Protein AF-A0A1Y1N6Q2-F1 (afdb_monomer_lite)

Secondary structure (DSSP, 8-state):
-----PPP-------------------------PPPPTT-PPP---TTT-TTGGGS-HHHHHHHHHHT--HHHHHHHHHHHHHHHHHTTT---HHHHHHHHHHHTT--

Sequence (108 aa):
VNGDSKPLVNGQANGVNGVNGVNGHASGRPKHTPQPISGVQPLQLNQDTAADLHLLTPDEAKLCEIIRLQPKPYLMIKEQILKEALKTNGTLKKKQAKEICRLDSQKG

InterPro domains:
  IPR007526 SWIRM domain [PF04433] (52-102)
  IPR009057 Homedomain-like superfamily [SSF46689] (28-107)
  IPR036388 Winged helix-like DNA-binding domain superfamily [G3DSA:1.10.10.10] (48-108)

Organism: Photinus pyralis (NCBI:txid7054)

pLDDT: mean 72.02, std 18.35, range [36.53, 95.06]

Foldseek 3Di:
DDDDDDDDDDDDDDDDDDDDDDDDDDPDDPPDQDDADPPDFFDDDDCVNADCPVVDDPSRNNVCRRVVHGNVLVVVLVVVQVVVCVVVVNDDDPVRSVVSSVVSVVPD

Structure (mmCIF, N/CA/C/O backbone):
data_AF-A0A1Y1N6Q2-F1
#
_entry.id   AF-A0A1Y1N6Q2-F1
#
loop_
_atom_site.group_PDB
_atom_site.id
_atom_site.type_symbol
_atom_site.label_atom_id
_atom_site.label_alt_id
_atom_site.label_comp_id
_atom_site.label_asym_id
_atom_site.label_entity_id
_atom_site.label_seq_id
_atom_site.pdbx_PDB_ins_code
_atom_site.Cartn_x
_atom_site.Cartn_y
_atom_site.Cartn_z
_atom_site.occupancy
_atom_site.B_iso_or_equiv
_atom_site.auth_seq_id
_atom_site.auth_comp_id
_atom_site.auth_asym_id
_atom_site.auth_atom_id
_atom_site.pdbx_PDB_model_num
ATOM 1 N N . VAL A 1 1 ? 27.129 -59.986 -0.956 1.00 37.53 1 VAL A N 1
ATOM 2 C CA . VAL A 1 1 ? 26.029 -59.875 -1.938 1.00 37.53 1 VAL A CA 1
ATOM 3 C C . VAL A 1 1 ? 25.074 -58.786 -1.459 1.00 37.53 1 VAL A C 1
ATOM 5 O O . VAL A 1 1 ? 24.569 -58.909 -0.358 1.00 37.53 1 VAL A O 1
ATOM 8 N N . ASN A 1 2 ? 25.026 -57.687 -2.225 1.00 38.78 2 ASN A N 1
ATOM 9 C CA . ASN A 1 2 ? 24.110 -56.525 -2.300 1.00 38.78 2 ASN A CA 1
ATOM 10 C C . ASN A 1 2 ? 23.130 -56.265 -1.129 1.00 38.78 2 ASN A C 1
ATOM 12 O O . ASN A 1 2 ? 22.353 -57.143 -0.788 1.00 38.78 2 ASN A O 1
ATOM 16 N N . GLY A 1 3 ? 23.034 -55.080 -0.516 1.00 42.50 3 GLY A N 1
ATOM 17 C CA . GLY A 1 3 ? 23.396 -53.732 -0.976 1.00 42.50 3 GLY A CA 1
ATOM 18 C C . GLY A 1 3 ? 22.127 -52.879 -1.105 1.00 42.50 3 GLY A C 1
ATOM 19 O O . GLY A 1 3 ? 21.576 -52.775 -2.195 1.00 42.50 3 GLY A O 1
ATOM 20 N N . ASP A 1 4 ? 21.654 -52.324 0.014 1.00 50.91 4 ASP A N 1
ATOM 21 C CA . ASP A 1 4 ? 20.484 -51.441 0.110 1.00 50.91 4 ASP A CA 1
ATOM 22 C C . ASP A 1 4 ? 20.937 -49.982 -0.040 1.00 50.91 4 ASP A C 1
ATOM 24 O O . ASP A 1 4 ? 21.803 -49.539 0.715 1.00 50.91 4 ASP A O 1
ATOM 28 N N . SER A 1 5 ? 20.416 -49.256 -1.034 1.00 54.34 5 SER A N 1
ATOM 29 C CA . SER A 1 5 ? 20.479 -47.787 -1.148 1.00 54.34 5 SER A CA 1
ATOM 30 C C . SER A 1 5 ? 19.604 -47.330 -2.316 1.00 54.34 5 SER A C 1
ATOM 32 O O . SER A 1 5 ? 20.017 -47.366 -3.475 1.00 54.34 5 SER A O 1
ATOM 34 N N . LYS A 1 6 ? 18.375 -46.894 -2.023 1.00 56.62 6 LYS A N 1
ATOM 35 C CA . LYS A 1 6 ? 17.519 -46.199 -2.994 1.00 56.62 6 LYS A CA 1
ATOM 36 C C . LYS A 1 6 ? 17.851 -44.695 -2.958 1.00 56.62 6 LYS A C 1
ATOM 38 O O . LYS A 1 6 ? 17.862 -44.119 -1.871 1.00 56.62 6 LYS A O 1
ATOM 43 N N . PRO A 1 7 ? 18.160 -44.062 -4.102 1.00 49.12 7 PRO A N 1
ATOM 44 C CA . PRO A 1 7 ? 18.789 -42.746 -4.138 1.00 49.12 7 PRO A CA 1
ATOM 45 C C . PRO A 1 7 ? 17.837 -41.592 -3.800 1.00 49.12 7 PRO A C 1
ATOM 47 O O . PRO A 1 7 ? 16.695 -41.530 -4.255 1.00 49.12 7 PRO A O 1
ATOM 50 N N . LEU A 1 8 ? 18.384 -40.649 -3.033 1.00 44.84 8 LEU A N 1
ATOM 51 C CA . LEU A 1 8 ? 17.897 -39.292 -2.807 1.00 44.84 8 LEU A CA 1
ATOM 52 C C . LEU A 1 8 ? 17.843 -38.548 -4.155 1.00 44.84 8 LEU A C 1
ATOM 54 O O . LEU A 1 8 ? 18.883 -38.351 -4.784 1.00 44.84 8 LEU A O 1
ATOM 58 N N . VAL A 1 9 ? 16.663 -38.115 -4.605 1.00 50.69 9 VAL A N 1
ATOM 59 C CA . VAL A 1 9 ? 16.558 -37.186 -5.740 1.00 50.69 9 VAL A CA 1
ATOM 60 C C . VAL A 1 9 ? 16.584 -35.755 -5.206 1.00 50.69 9 VAL A C 1
ATOM 62 O O . VAL A 1 9 ? 15.618 -35.253 -4.639 1.00 50.69 9 VAL A O 1
ATOM 65 N N . ASN A 1 10 ? 17.741 -35.116 -5.353 1.00 44.97 10 ASN A N 1
ATOM 66 C CA . ASN A 1 10 ? 17.933 -33.686 -5.177 1.00 44.97 10 ASN A CA 1
ATOM 67 C C . ASN A 1 10 ? 18.365 -33.103 -6.523 1.00 44.97 10 ASN A C 1
ATOM 69 O O . ASN A 1 10 ? 19.381 -33.526 -7.071 1.00 44.97 10 ASN A O 1
ATOM 73 N N . GLY A 1 11 ? 17.628 -32.104 -7.008 1.00 40.72 11 GLY A N 1
ATOM 74 C CA . GLY A 1 11 ? 18.115 -31.177 -8.025 1.00 40.72 11 GLY A CA 1
ATOM 75 C C . GLY A 1 11 ? 17.241 -31.064 -9.267 1.00 40.72 11 GLY A C 1
ATOM 76 O O . GLY A 1 11 ? 17.287 -31.915 -10.144 1.00 40.72 11 GLY A O 1
ATOM 77 N N . GLN A 1 12 ? 16.589 -29.911 -9.419 1.00 39.84 12 GLN A N 1
ATOM 78 C CA . GLN A 1 12 ? 16.755 -29.190 -10.675 1.00 39.84 12 GLN A CA 1
ATOM 79 C C . GLN A 1 12 ? 16.777 -27.685 -10.416 1.00 39.84 12 GLN A C 1
ATOM 81 O O . GLN A 1 12 ? 15.824 -27.084 -9.923 1.00 39.84 12 GLN A O 1
ATOM 86 N N . ALA A 1 13 ? 17.948 -27.118 -10.684 1.00 50.25 13 ALA A N 1
ATOM 87 C CA . ALA A 1 13 ? 18.246 -25.706 -10.630 1.00 50.25 13 ALA A CA 1
ATOM 88 C C . ALA A 1 13 ? 17.495 -24.952 -11.734 1.00 50.25 13 ALA A C 1
ATOM 90 O O . ALA A 1 13 ? 17.370 -25.444 -12.851 1.00 50.25 13 ALA A O 1
ATOM 91 N N . ASN A 1 14 ? 17.089 -23.720 -11.440 1.00 47.25 14 ASN A N 1
ATOM 92 C CA . ASN A 1 14 ? 17.075 -22.663 -12.443 1.00 47.25 14 ASN A CA 1
ATOM 93 C C . ASN A 1 14 ? 17.401 -21.339 -11.750 1.00 47.25 14 ASN A C 1
ATOM 95 O O . ASN A 1 14 ? 16.533 -20.564 -11.357 1.00 47.25 14 ASN A O 1
ATOM 99 N N . GLY A 1 15 ? 18.697 -21.135 -11.528 1.00 50.19 15 GLY A N 1
ATOM 100 C CA . GLY A 1 15 ? 19.263 -19.840 -11.197 1.00 50.19 15 GLY A CA 1
ATOM 101 C C . GLY A 1 15 ? 19.953 -19.290 -12.431 1.00 50.19 15 GLY A C 1
ATOM 102 O O . GLY A 1 15 ? 21.073 -19.693 -12.700 1.00 50.19 15 GLY A O 1
ATOM 103 N N . VAL A 1 16 ? 19.302 -18.373 -13.144 1.00 50.28 16 VAL A N 1
ATOM 104 C CA . VAL A 1 16 ? 19.969 -17.358 -13.970 1.00 50.28 16 VAL A CA 1
ATOM 105 C C . VAL A 1 16 ? 19.051 -16.143 -14.123 1.00 50.28 16 VAL A C 1
ATOM 107 O O . VAL A 1 16 ? 18.058 -16.177 -14.835 1.00 50.28 16 VAL A O 1
ATOM 110 N N . ASN A 1 17 ? 19.390 -15.062 -13.425 1.00 54.25 17 ASN A N 1
ATOM 111 C CA . ASN A 1 17 ? 19.203 -13.695 -13.908 1.00 54.25 17 ASN A CA 1
ATOM 112 C C . ASN A 1 17 ? 20.234 -12.817 -13.185 1.00 54.25 17 ASN A C 1
ATOM 114 O O . ASN A 1 17 ? 19.995 -12.314 -12.086 1.00 54.25 17 ASN A O 1
ATOM 118 N N . GLY A 1 18 ? 21.428 -12.717 -13.783 1.00 46.41 18 GLY A N 1
ATOM 119 C CA . GLY A 1 18 ? 22.322 -11.574 -13.567 1.00 46.41 18 GLY A CA 1
ATOM 120 C C . GLY A 1 18 ? 21.703 -10.326 -14.209 1.00 46.41 18 GLY A C 1
ATOM 121 O O . GLY A 1 18 ? 20.741 -10.430 -14.956 1.00 46.41 18 GLY A O 1
ATOM 122 N N . VAL A 1 19 ? 22.167 -9.103 -14.008 1.00 48.75 19 VAL A N 1
ATOM 123 C CA . VAL A 1 19 ? 23.300 -8.535 -13.282 1.00 48.75 19 VAL A CA 1
ATOM 124 C C . VAL A 1 19 ? 22.994 -7.032 -13.219 1.00 48.75 19 VAL A C 1
ATOM 126 O O . VAL A 1 19 ? 22.606 -6.456 -14.228 1.00 48.75 19 VAL A O 1
ATOM 129 N N . ASN A 1 20 ? 23.138 -6.400 -12.055 1.00 48.81 20 ASN A N 1
ATOM 130 C CA . ASN A 1 20 ? 23.820 -5.107 -11.934 1.00 48.81 20 ASN A CA 1
ATOM 131 C C . ASN A 1 20 ? 24.012 -4.778 -10.454 1.00 48.81 20 ASN A C 1
ATOM 133 O O . ASN A 1 20 ? 23.069 -4.449 -9.736 1.00 48.81 20 ASN A O 1
ATOM 137 N N . GLY A 1 21 ? 25.256 -4.909 -9.998 1.00 51.25 21 GLY A N 1
ATOM 138 C CA . GLY A 1 21 ? 25.688 -4.355 -8.725 1.00 51.25 21 GLY A CA 1
ATOM 139 C C . GLY A 1 21 ? 26.030 -2.878 -8.880 1.00 51.25 21 GLY A C 1
ATOM 140 O O . GLY A 1 21 ? 26.553 -2.486 -9.915 1.00 51.25 21 GLY A O 1
ATOM 141 N N . VAL A 1 22 ? 25.768 -2.093 -7.835 1.00 49.00 22 VAL A N 1
ATOM 142 C CA . VAL A 1 22 ? 26.809 -1.371 -7.087 1.00 49.00 22 VAL A CA 1
ATOM 143 C C . VAL A 1 22 ? 26.282 -0.982 -5.692 1.00 49.00 22 VAL A C 1
ATOM 145 O O . VAL A 1 22 ? 25.247 -0.347 -5.551 1.00 49.00 22 VAL A O 1
ATOM 148 N N . ASN A 1 23 ? 27.053 -1.395 -4.684 1.00 52.91 23 ASN A N 1
ATOM 149 C CA . ASN A 1 23 ? 27.305 -0.786 -3.371 1.00 52.91 23 ASN A CA 1
ATOM 150 C C . ASN A 1 23 ? 26.177 -0.581 -2.337 1.00 52.91 23 ASN A C 1
ATOM 152 O O . ASN A 1 23 ? 25.486 0.429 -2.318 1.00 52.91 23 ASN A O 1
ATOM 156 N N . GLY A 1 24 ? 26.225 -1.443 -1.310 1.00 50.28 24 GLY A N 1
ATOM 157 C CA . GLY A 1 24 ? 26.341 -0.970 0.076 1.00 50.28 24 GLY A CA 1
ATOM 158 C C . GLY A 1 24 ? 25.144 -1.225 0.997 1.00 50.28 24 GLY A C 1
ATOM 159 O O . GLY A 1 24 ? 24.137 -0.540 0.920 1.00 50.28 24 GLY A O 1
ATOM 160 N N . HIS A 1 25 ? 25.328 -2.130 1.966 1.00 48.09 25 HIS A N 1
ATOM 161 C CA . HIS A 1 25 ? 24.556 -2.224 3.218 1.00 48.09 25 HIS A CA 1
ATOM 162 C C . HIS A 1 25 ? 23.044 -2.500 3.077 1.00 48.09 25 HIS A C 1
ATOM 164 O O . HIS A 1 25 ? 22.211 -1.660 3.40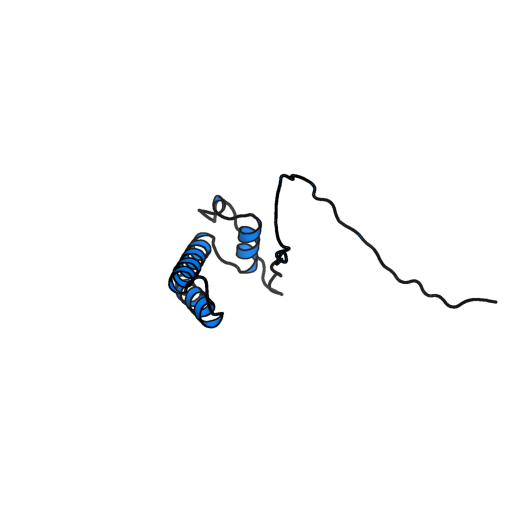4 1.00 48.09 25 HIS A O 1
ATOM 170 N N . ALA A 1 26 ? 22.659 -3.720 2.697 1.00 52.28 26 ALA A N 1
ATOM 171 C CA . ALA A 1 26 ? 21.286 -4.182 2.905 1.00 52.28 26 ALA A CA 1
ATOM 172 C C . ALA A 1 26 ? 21.283 -5.377 3.860 1.00 52.28 26 ALA A C 1
ATOM 174 O O . ALA A 1 26 ? 21.445 -6.525 3.450 1.00 52.28 26 ALA A O 1
ATOM 175 N N . SER A 1 27 ? 21.090 -5.091 5.150 1.00 54.72 27 SER A N 1
ATOM 176 C CA . SER A 1 27 ? 20.587 -6.046 6.139 1.00 54.72 27 SER A CA 1
ATOM 177 C C . SER A 1 27 ? 19.472 -6.852 5.479 1.00 54.72 27 SER A C 1
ATOM 179 O O . SER A 1 27 ? 18.529 -6.251 4.961 1.00 54.72 27 SER A O 1
ATOM 181 N N . GLY A 1 28 ? 19.621 -8.178 5.421 1.00 50.84 28 GLY A N 1
ATOM 182 C CA . GLY A 1 28 ? 18.775 -9.067 4.629 1.00 50.84 28 GLY A CA 1
ATOM 183 C C . GLY A 1 28 ? 17.291 -8.869 4.919 1.00 50.84 28 GLY A C 1
ATOM 184 O O . GLY A 1 28 ? 16.739 -9.490 5.823 1.00 50.84 28 GLY A O 1
ATOM 185 N N . ARG A 1 29 ? 16.627 -8.007 4.141 1.00 58.97 29 ARG A N 1
ATOM 186 C CA . ARG A 1 29 ? 15.172 -7.968 4.108 1.00 58.97 29 ARG A CA 1
ATOM 187 C C . ARG A 1 29 ? 14.736 -9.243 3.397 1.00 58.97 29 ARG A C 1
ATOM 189 O O . ARG A 1 29 ? 15.155 -9.449 2.254 1.00 58.97 29 ARG A O 1
ATOM 196 N N . PRO A 1 30 ? 13.938 -10.110 4.041 1.00 60.56 30 PRO A N 1
ATOM 197 C CA . PRO A 1 30 ? 13.392 -11.267 3.360 1.00 60.56 30 PRO A CA 1
ATOM 198 C C . PRO A 1 30 ? 12.610 -10.760 2.148 1.00 60.56 30 PRO A C 1
ATOM 200 O O . PRO A 1 30 ? 11.690 -9.952 2.287 1.00 60.56 30 PRO A O 1
ATOM 203 N N . LYS A 1 31 ? 13.024 -11.190 0.953 1.00 62.59 31 LYS A N 1
ATOM 204 C CA . LYS A 1 31 ? 12.318 -10.899 -0.294 1.00 62.59 31 LYS A CA 1
ATOM 205 C C . LYS A 1 31 ? 10.968 -11.606 -0.212 1.00 62.59 31 LYS A C 1
ATOM 207 O O . LYS A 1 31 ? 10.886 -12.816 -0.406 1.00 62.59 31 LYS A O 1
ATOM 212 N N . HIS A 1 32 ? 9.929 -10.874 0.175 1.00 68.25 32 HIS A N 1
ATOM 213 C CA . HIS A 1 32 ? 8.577 -11.405 0.230 1.00 68.25 32 HIS A CA 1
ATOM 214 C C . HIS A 1 32 ? 8.068 -11.544 -1.201 1.00 68.25 32 HIS A C 1
ATOM 216 O O . HIS A 1 32 ? 7.696 -10.556 -1.824 1.00 68.25 32 HIS A O 1
ATOM 222 N N . THR A 1 33 ? 8.085 -12.762 -1.738 1.00 70.94 33 THR A N 1
ATOM 223 C CA . THR A 1 33 ? 7.437 -13.050 -3.016 1.00 70.94 33 THR A CA 1
ATOM 224 C C . THR A 1 33 ? 5.946 -13.259 -2.755 1.00 70.94 33 THR A C 1
ATOM 226 O O . THR A 1 33 ? 5.598 -14.243 -2.090 1.00 70.94 33 THR A O 1
ATOM 229 N N . PRO A 1 34 ? 5.061 -12.363 -3.224 1.00 66.62 34 PRO A N 1
ATOM 230 C CA . PRO A 1 34 ? 3.626 -12.552 -3.070 1.00 66.62 34 PRO A CA 1
ATOM 231 C C . PRO A 1 34 ? 3.205 -13.866 -3.741 1.00 66.62 34 PRO A C 1
ATOM 233 O O . PRO A 1 34 ? 3.601 -14.148 -4.873 1.00 66.62 34 PRO A O 1
ATOM 236 N N . GLN A 1 35 ? 2.448 -14.688 -3.012 1.00 71.12 35 GLN A N 1
ATOM 237 C CA . GLN A 1 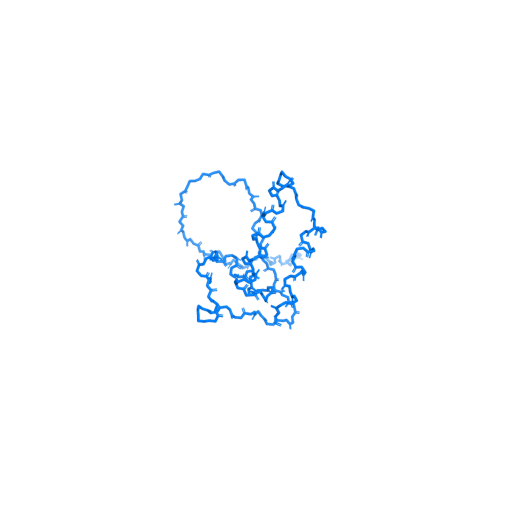35 ? 1.918 -15.950 -3.524 1.00 71.12 35 GLN A CA 1
ATOM 238 C C . GLN A 1 35 ? 0.573 -15.693 -4.215 1.00 71.12 35 GLN A C 1
ATOM 240 O O . GLN A 1 35 ? -0.250 -14.964 -3.653 1.00 71.12 35 GLN A O 1
ATOM 245 N N . PRO A 1 36 ? 0.327 -16.276 -5.401 1.00 64.88 36 PRO A N 1
ATOM 246 C CA . PRO A 1 36 ? -0.941 -16.121 -6.100 1.00 64.88 36 PRO A CA 1
ATOM 247 C C . PRO A 1 36 ? -2.097 -16.705 -5.280 1.00 64.88 36 PRO A C 1
ATOM 249 O O . PRO A 1 36 ? -1.947 -17.710 -4.583 1.00 64.88 36 PRO A O 1
ATOM 252 N N . ILE A 1 37 ? -3.267 -16.075 -5.374 1.00 71.81 37 ILE A N 1
ATOM 253 C CA . ILE A 1 37 ? -4.488 -16.558 -4.727 1.00 71.81 37 ILE A CA 1
ATOM 254 C C . ILE A 1 37 ? -4.982 -17.790 -5.498 1.00 71.81 37 ILE A C 1
ATOM 256 O O . ILE A 1 37 ? -5.302 -17.699 -6.684 1.00 71.81 37 ILE A O 1
ATOM 260 N N . SER A 1 38 ? -5.048 -18.947 -4.835 1.00 71.19 38 SER A N 1
ATOM 261 C CA . SER A 1 38 ? -5.513 -20.198 -5.447 1.00 71.19 38 SER A CA 1
ATOM 262 C C . SER A 1 38 ? -6.905 -20.039 -6.068 1.00 71.19 38 SER A C 1
ATOM 264 O O . SER A 1 38 ? -7.849 -19.643 -5.387 1.00 71.19 38 SER A O 1
ATOM 266 N N . GLY A 1 39 ? -7.035 -20.378 -7.354 1.00 72.88 39 GLY A N 1
ATOM 267 C CA . GLY A 1 39 ? -8.309 -20.354 -8.084 1.00 72.88 39 GLY A CA 1
ATOM 268 C C . GLY A 1 39 ? -8.719 -18.992 -8.655 1.00 72.88 39 GLY A C 1
ATOM 269 O O . GLY A 1 39 ? -9.796 -18.890 -9.235 1.00 72.88 39 GLY A O 1
ATOM 270 N N . VAL A 1 40 ? -7.882 -17.958 -8.532 1.00 72.88 40 VAL A N 1
ATOM 271 C CA . VAL A 1 40 ? -8.169 -16.615 -9.054 1.00 72.88 40 VAL A CA 1
ATOM 272 C C . VAL A 1 40 ? -7.115 -16.233 -10.090 1.00 72.88 40 VAL A C 1
ATOM 274 O O . VAL A 1 40 ? -5.919 -16.298 -9.810 1.00 72.88 40 VAL A O 1
ATOM 277 N N . GLN A 1 41 ? -7.544 -15.824 -11.289 1.00 72.62 41 GLN A N 1
ATOM 278 C CA . GLN A 1 41 ? -6.604 -15.295 -12.278 1.00 72.62 41 GLN A CA 1
ATOM 279 C C . GLN A 1 41 ? -6.068 -13.924 -11.829 1.00 72.62 41 GLN A C 1
ATOM 281 O O . GLN A 1 41 ? -6.868 -13.071 -11.423 1.00 72.62 41 GLN A O 1
ATOM 286 N N . PRO A 1 42 ? -4.739 -13.702 -11.896 1.00 74.19 42 PRO A N 1
ATOM 287 C CA . PRO A 1 42 ? -4.142 -12.399 -11.632 1.00 74.19 42 PRO A CA 1
ATOM 288 C C . PRO A 1 42 ? -4.750 -11.317 -12.524 1.00 74.19 42 PRO A C 1
ATOM 290 O O . PRO A 1 42 ? -5.101 -11.564 -13.680 1.00 74.19 42 PRO A O 1
ATOM 293 N N . LEU A 1 43 ? -4.871 -10.108 -11.983 1.00 78.12 43 LEU A N 1
ATOM 294 C CA . LEU A 1 43 ? -5.284 -8.952 -12.768 1.00 78.12 43 LEU A CA 1
ATOM 295 C C . LEU A 1 43 ? -4.161 -8.601 -13.748 1.00 78.12 43 LEU A C 1
ATOM 297 O O . LEU A 1 43 ? -3.041 -8.368 -13.311 1.00 78.12 43 LEU A O 1
ATOM 301 N N . GLN A 1 44 ? -4.452 -8.543 -15.048 1.00 75.12 44 GLN A N 1
ATOM 302 C CA . GLN A 1 44 ? -3.480 -8.061 -16.030 1.00 75.12 44 GLN A CA 1
ATOM 303 C C . GLN A 1 44 ? -3.386 -6.536 -15.940 1.00 75.12 44 GLN A C 1
ATOM 305 O O . GLN A 1 44 ? -4.333 -5.833 -16.292 1.00 75.12 44 GLN A O 1
ATOM 310 N N . LEU A 1 45 ? -2.253 -6.034 -15.451 1.00 75.75 45 LEU A N 1
ATOM 311 C CA . LEU A 1 45 ? -1.945 -4.611 -15.427 1.00 75.7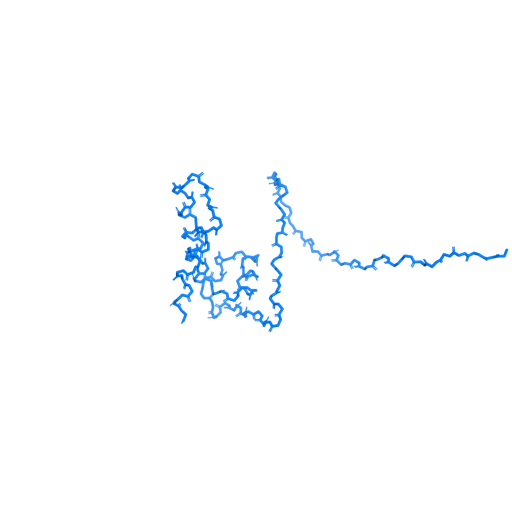5 45 LEU A CA 1
ATOM 312 C C . LEU A 1 45 ? -1.158 -4.236 -16.688 1.00 75.75 45 LEU A C 1
ATOM 314 O O . LEU A 1 45 ? 0.045 -4.458 -16.771 1.00 75.75 45 LEU A O 1
ATOM 318 N N . ASN A 1 46 ? -1.836 -3.640 -17.667 1.00 72.19 46 ASN A N 1
ATOM 319 C CA . ASN A 1 46 ? -1.196 -3.103 -18.868 1.00 72.19 46 ASN A CA 1
ATOM 320 C C . ASN A 1 46 ? -1.070 -1.580 -18.783 1.00 72.19 46 ASN A C 1
ATOM 322 O O . ASN A 1 46 ? -1.918 -0.916 -18.187 1.00 72.19 46 ASN A O 1
ATOM 326 N N . GLN A 1 47 ? -0.052 -1.023 -19.440 1.00 64.75 47 GLN A N 1
ATOM 327 C CA . GLN A 1 47 ? 0.232 0.419 -19.445 1.00 64.75 47 GLN A CA 1
ATOM 328 C C . GLN A 1 47 ? -0.930 1.270 -20.001 1.00 64.75 47 GLN A C 1
ATOM 330 O O . GLN A 1 47 ? -1.080 2.423 -19.615 1.00 64.75 47 GLN A O 1
ATOM 335 N N . ASP A 1 48 ? -1.774 0.680 -20.851 1.00 63.19 48 ASP A N 1
ATOM 336 C CA . ASP A 1 48 ? -3.002 1.284 -21.386 1.00 63.19 48 ASP A CA 1
ATOM 337 C C . ASP A 1 48 ? -4.160 1.278 -20.367 1.00 63.19 48 ASP A C 1
ATOM 339 O O . ASP A 1 48 ? -4.910 2.239 -20.228 1.00 63.19 48 ASP A O 1
ATOM 343 N N . THR A 1 49 ? -4.260 0.206 -19.577 1.00 63.19 49 THR A N 1
ATOM 344 C CA . THR A 1 49 ? -5.343 -0.009 -18.601 1.00 63.19 49 THR A CA 1
ATOM 345 C C . THR A 1 49 ? -5.069 0.603 -17.228 1.00 63.19 49 THR A C 1
ATOM 347 O O . THR A 1 49 ? -5.978 0.732 -16.410 1.00 63.19 49 THR A O 1
ATOM 350 N N . ALA A 1 50 ? -3.810 0.945 -16.958 1.00 68.38 50 ALA A N 1
ATOM 351 C CA . ALA A 1 50 ? -3.320 1.333 -15.648 1.00 68.38 50 ALA A CA 1
ATOM 352 C C . ALA A 1 50 ? -2.416 2.567 -15.783 1.00 68.38 50 ALA A C 1
ATOM 354 O O . ALA A 1 50 ? -1.187 2.473 -15.868 1.00 68.38 50 ALA A O 1
ATOM 355 N N . ALA A 1 51 ? -3.045 3.747 -15.777 1.00 68.25 51 ALA A N 1
ATOM 356 C CA . ALA A 1 51 ? -2.331 4.992 -15.526 1.00 68.25 51 ALA A CA 1
ATOM 357 C C . ALA A 1 51 ? -1.536 4.837 -14.216 1.00 68.25 51 ALA A C 1
ATOM 359 O O . ALA A 1 51 ? -2.011 4.202 -13.274 1.00 68.25 51 ALA A O 1
ATOM 360 N N . ASP A 1 52 ? -0.316 5.366 -14.176 1.00 80.38 52 ASP A N 1
ATOM 361 C CA . ASP A 1 52 ? 0.598 5.298 -13.026 1.00 80.38 52 ASP A CA 1
ATOM 362 C C . ASP A 1 52 ? 1.356 3.970 -12.827 1.00 80.38 52 ASP A C 1
ATOM 364 O O . ASP A 1 52 ? 2.137 3.863 -11.881 1.00 80.38 52 ASP A O 1
ATOM 368 N N . LEU A 1 53 ? 1.243 2.988 -13.738 1.00 82.38 53 LEU A N 1
ATOM 369 C CA . LEU A 1 53 ? 2.052 1.754 -13.677 1.00 82.38 53 LEU A CA 1
ATOM 370 C C . LEU A 1 53 ? 3.563 2.046 -13.590 1.00 82.38 53 LEU A C 1
ATOM 372 O O . LEU A 1 53 ? 4.288 1.376 -12.864 1.00 82.38 53 LEU A O 1
ATOM 376 N N . HIS A 1 54 ? 4.033 3.078 -14.296 1.00 85.75 54 HIS A N 1
ATOM 377 C CA . HIS A 1 54 ? 5.440 3.491 -14.294 1.00 85.75 54 HIS A CA 1
ATOM 378 C C . HIS A 1 54 ? 5.931 4.014 -12.929 1.00 85.75 54 HIS A C 1
ATOM 380 O O . HIS A 1 54 ? 7.134 4.057 -12.688 1.00 85.75 54 HIS A O 1
ATOM 386 N N . LEU A 1 55 ? 5.021 4.398 -12.026 1.00 87.12 55 LEU A N 1
ATOM 387 C CA . LEU A 1 55 ? 5.360 4.829 -10.666 1.00 87.12 55 LEU A CA 1
ATOM 388 C C . LEU A 1 55 ? 5.561 3.645 -9.708 1.00 87.12 55 LEU A C 1
ATOM 390 O O . LEU A 1 55 ? 6.033 3.839 -8.587 1.00 87.12 55 LEU A O 1
ATOM 394 N N . LEU A 1 56 ? 5.187 2.434 -10.131 1.00 86.62 56 LEU A N 1
ATOM 395 C CA . LEU A 1 56 ? 5.372 1.211 -9.365 1.00 86.62 56 LEU A CA 1
ATOM 396 C C . LEU A 1 56 ? 6.700 0.555 -9.723 1.00 86.62 56 LEU A C 1
ATOM 398 O O . LEU A 1 56 ? 7.095 0.464 -10.885 1.00 86.62 56 LEU A O 1
ATOM 402 N N . THR A 1 57 ? 7.376 0.025 -8.710 1.00 87.31 57 THR A N 1
ATOM 403 C CA . THR A 1 57 ? 8.484 -0.902 -8.942 1.00 87.31 57 THR A CA 1
ATOM 404 C C . THR A 1 57 ? 7.959 -2.240 -9.487 1.00 87.31 57 THR A C 1
ATOM 406 O O . THR A 1 57 ? 6.800 -2.588 -9.247 1.00 87.31 57 THR A O 1
ATOM 409 N N . PRO A 1 58 ? 8.789 -3.045 -10.179 1.00 84.75 58 PRO A N 1
ATOM 410 C CA . PRO A 1 58 ? 8.358 -4.344 -10.710 1.00 84.75 58 PRO A CA 1
ATOM 411 C C . PRO A 1 58 ? 7.780 -5.287 -9.642 1.00 84.75 58 PRO A C 1
ATOM 413 O O . PRO A 1 58 ? 6.818 -6.011 -9.900 1.00 84.75 58 PRO A O 1
ATOM 416 N N . ASP A 1 59 ? 8.326 -5.241 -8.423 1.00 85.19 59 ASP A N 1
ATOM 417 C CA . ASP A 1 59 ? 7.832 -6.027 -7.288 1.00 85.19 59 ASP A CA 1
ATOM 418 C C . ASP A 1 59 ? 6.433 -5.566 -6.834 1.00 85.19 59 ASP A C 1
ATOM 420 O O . ASP A 1 59 ? 5.577 -6.391 -6.506 1.00 85.19 59 ASP A O 1
ATOM 424 N N . GLU A 1 60 ? 6.172 -4.255 -6.847 1.00 86.75 60 GLU A N 1
ATOM 425 C CA . GLU A 1 60 ? 4.865 -3.678 -6.506 1.00 86.75 60 GLU A CA 1
ATOM 426 C C . GLU A 1 60 ? 3.822 -3.933 -7.596 1.00 86.75 60 GLU A C 1
ATOM 428 O O . GLU A 1 60 ? 2.675 -4.239 -7.272 1.00 86.75 60 GLU A O 1
ATOM 433 N N . ALA A 1 61 ? 4.212 -3.864 -8.872 1.00 86.94 61 ALA A N 1
ATOM 434 C CA . ALA A 1 61 ? 3.338 -4.212 -9.988 1.00 86.94 61 ALA A CA 1
ATOM 435 C C . ALA A 1 61 ? 2.872 -5.671 -9.869 1.00 86.94 61 ALA A C 1
ATOM 437 O O . ALA A 1 61 ? 1.672 -5.936 -9.844 1.00 86.94 61 ALA A O 1
ATOM 438 N N . LYS A 1 62 ? 3.804 -6.607 -9.643 1.00 86.81 62 LYS A N 1
ATOM 439 C CA . LYS A 1 62 ? 3.480 -8.023 -9.415 1.00 86.81 62 LYS A CA 1
ATOM 440 C C . LYS A 1 62 ? 2.574 -8.233 -8.199 1.00 86.81 62 LYS A C 1
ATOM 442 O O . LYS A 1 62 ? 1.674 -9.072 -8.228 1.00 86.81 62 LYS A O 1
ATOM 447 N N . LEU A 1 63 ? 2.793 -7.480 -7.117 1.00 86.62 63 LEU A N 1
ATOM 448 C CA . LEU A 1 63 ? 1.905 -7.513 -5.956 1.00 86.62 63 LEU A CA 1
ATOM 449 C C . LEU A 1 63 ? 0.483 -7.092 -6.347 1.00 86.62 63 LEU A C 1
ATOM 451 O O . LEU A 1 63 ? -0.456 -7.808 -6.005 1.00 86.62 63 LEU A O 1
ATOM 455 N N . CYS A 1 64 ? 0.337 -5.981 -7.072 1.00 85.94 64 CYS A N 1
ATOM 456 C CA . CYS A 1 64 ? -0.943 -5.456 -7.551 1.00 85.94 64 CYS A CA 1
ATOM 457 C C . CYS A 1 64 ? -1.701 -6.468 -8.424 1.00 85.94 64 CYS A C 1
ATOM 459 O O . CYS A 1 64 ? -2.900 -6.661 -8.221 1.00 85.94 64 CYS A O 1
ATOM 461 N N . GLU A 1 65 ? -1.007 -7.179 -9.318 1.00 86.31 65 GLU A N 1
ATOM 462 C CA . GLU A 1 65 ? -1.592 -8.249 -10.142 1.00 86.31 65 GLU A CA 1
ATOM 463 C C . GLU A 1 65 ? -2.168 -9.382 -9.281 1.00 86.31 65 GLU A C 1
ATOM 465 O O . GLU A 1 65 ? -3.300 -9.829 -9.489 1.00 86.31 65 GLU A O 1
ATOM 470 N N . ILE A 1 66 ? -1.403 -9.823 -8.277 1.00 84.88 66 ILE A N 1
ATOM 471 C CA . ILE A 1 66 ? -1.762 -10.942 -7.396 1.00 84.88 66 ILE A CA 1
ATOM 472 C C . ILE A 1 66 ? -2.931 -10.590 -6.474 1.00 84.88 66 ILE A C 1
ATOM 474 O O . ILE A 1 66 ? -3.828 -11.411 -6.280 1.00 84.88 66 ILE A O 1
ATOM 478 N N . ILE A 1 67 ? -2.936 -9.380 -5.907 1.00 83.00 67 ILE A N 1
ATOM 479 C CA . ILE A 1 67 ? -4.004 -8.924 -5.002 1.00 83.00 67 ILE A CA 1
ATOM 480 C C . ILE A 1 67 ? -5.182 -8.278 -5.745 1.00 83.00 67 ILE A C 1
ATOM 482 O O . ILE A 1 67 ? -6.153 -7.884 -5.103 1.00 83.00 67 ILE A O 1
ATOM 486 N N . ARG A 1 68 ? -5.104 -8.187 -7.081 1.00 85.00 68 ARG A N 1
ATOM 487 C CA . ARG A 1 68 ? -6.103 -7.580 -7.977 1.00 85.00 68 ARG A CA 1
ATOM 488 C C . ARG A 1 68 ? -6.423 -6.123 -7.643 1.00 85.00 68 ARG A C 1
ATOM 490 O O . ARG A 1 68 ? -7.585 -5.722 -7.625 1.00 85.00 68 ARG A O 1
ATOM 497 N N . LEU A 1 69 ? -5.387 -5.332 -7.392 1.00 84.69 69 LEU A N 1
ATOM 498 C CA . LEU A 1 69 ? -5.502 -3.913 -7.074 1.00 84.69 69 LEU A CA 1
ATOM 499 C C . LEU A 1 69 ? -4.945 -3.073 -8.227 1.00 84.69 69 LEU A C 1
ATOM 501 O O . LEU A 1 69 ? -3.867 -3.358 -8.733 1.00 84.69 69 LEU A O 1
ATOM 505 N N . GLN A 1 70 ? -5.676 -2.042 -8.647 1.00 87.12 70 GLN A N 1
ATOM 506 C CA . GLN A 1 70 ? -5.201 -1.096 -9.665 1.00 87.12 70 GLN A CA 1
ATOM 507 C C . GLN A 1 70 ? -4.101 -0.172 -9.087 1.00 87.12 70 GLN A C 1
ATOM 509 O O . GLN A 1 70 ? -4.082 0.051 -7.871 1.00 87.12 70 GLN A O 1
ATOM 514 N N . PRO A 1 71 ? -3.210 0.428 -9.905 1.00 88.50 71 PRO A N 1
ATOM 515 C CA . PRO A 1 71 ? -2.120 1.273 -9.401 1.00 88.50 71 PRO A CA 1
ATOM 516 C C . PRO A 1 71 ? -2.624 2.474 -8.611 1.00 88.50 71 PRO A C 1
ATOM 518 O O . PRO A 1 71 ? -2.102 2.786 -7.546 1.00 88.50 71 PRO A O 1
ATOM 521 N N . LYS A 1 72 ? -3.687 3.116 -9.103 1.00 86.81 72 LYS A N 1
ATOM 522 C CA . LYS A 1 72 ? -4.283 4.296 -8.476 1.00 86.81 72 LYS A CA 1
ATOM 523 C C . LYS A 1 72 ? -4.731 4.034 -7.023 1.00 86.81 72 LYS A C 1
ATOM 525 O O . LYS A 1 72 ? -4.220 4.721 -6.138 1.00 86.81 72 LYS A O 1
ATOM 530 N N . PRO A 1 73 ? -5.599 3.042 -6.722 1.00 88.25 73 PRO A N 1
ATOM 531 C CA . PRO A 1 73 ? -5.954 2.728 -5.337 1.00 88.25 73 PRO A CA 1
ATOM 532 C C . PRO A 1 73 ? -4.770 2.175 -4.528 1.00 88.25 73 PRO A C 1
ATOM 534 O O . PRO A 1 73 ? -4.647 2.479 -3.343 1.00 88.25 73 PRO A O 1
ATOM 537 N N . TYR A 1 74 ? -3.834 1.435 -5.141 1.00 90.12 74 TYR A N 1
ATOM 538 C CA . TYR A 1 74 ? -2.608 1.015 -4.449 1.00 90.12 74 TYR A CA 1
ATOM 539 C C . TYR A 1 74 ? -1.797 2.209 -3.927 1.00 90.12 74 TYR A C 1
ATOM 541 O O . TYR A 1 74 ? -1.410 2.228 -2.755 1.00 90.12 74 TYR A O 1
ATOM 549 N N . LEU A 1 75 ? -1.572 3.221 -4.768 1.00 90.38 75 LEU A N 1
ATOM 550 C CA . LEU A 1 75 ? -0.833 4.427 -4.398 1.00 90.38 75 LEU A CA 1
ATOM 551 C C . LEU A 1 75 ? -1.560 5.219 -3.306 1.00 90.38 75 LEU A C 1
ATOM 553 O O . LEU A 1 75 ? -0.919 5.643 -2.345 1.00 90.38 75 LEU A O 1
ATOM 557 N N . MET A 1 76 ? -2.889 5.337 -3.394 1.00 90.75 76 MET A N 1
ATOM 558 C CA . MET A 1 76 ? -3.700 5.984 -2.356 1.00 90.75 76 MET A CA 1
ATOM 559 C C . MET A 1 76 ? -3.579 5.268 -1.003 1.00 90.75 76 MET A C 1
ATOM 561 O O . MET A 1 76 ? -3.321 5.900 0.023 1.00 90.75 76 MET A O 1
ATOM 565 N N . ILE A 1 77 ? -3.700 3.937 -0.982 1.00 91.69 77 ILE A N 1
ATOM 566 C CA . ILE A 1 77 ? -3.546 3.143 0.245 1.00 91.69 77 ILE A CA 1
ATOM 567 C C . ILE A 1 77 ? -2.121 3.275 0.799 1.00 91.69 77 ILE A C 1
ATOM 569 O O . ILE A 1 77 ? -1.947 3.447 2.008 1.00 91.69 77 ILE A O 1
ATOM 573 N N . LYS A 1 78 ? -1.100 3.220 -0.066 1.00 91.12 78 LYS A N 1
ATOM 574 C CA . LYS A 1 78 ? 0.314 3.367 0.314 1.00 91.12 78 LYS A CA 1
ATOM 575 C C . LYS A 1 78 ? 0.577 4.720 0.974 1.00 91.12 78 LYS A C 1
ATOM 577 O O . LYS A 1 78 ? 1.206 4.759 2.033 1.00 91.12 78 LYS A O 1
ATOM 582 N N . GLU A 1 79 ? 0.062 5.804 0.398 1.00 92.81 79 GLU A N 1
ATOM 583 C CA . GLU A 1 79 ? 0.160 7.147 0.974 1.00 92.81 79 GLU A CA 1
ATOM 584 C C . GLU A 1 79 ? -0.502 7.210 2.355 1.00 92.81 79 GLU A C 1
ATOM 586 O O . GLU A 1 79 ? 0.102 7.693 3.312 1.00 92.81 79 GLU A O 1
ATOM 591 N N . GLN A 1 80 ? -1.708 6.657 2.498 1.00 93.56 80 GLN A N 1
ATOM 592 C CA . GLN A 1 80 ? -2.444 6.674 3.763 1.00 93.56 80 GLN A CA 1
ATOM 593 C C . GLN A 1 80 ? -1.757 5.848 4.858 1.00 93.56 80 GLN A C 1
ATOM 595 O O . GLN A 1 80 ? -1.677 6.292 6.005 1.00 93.56 80 GLN A O 1
ATOM 600 N N . ILE A 1 81 ? -1.215 4.677 4.510 1.00 93.56 81 ILE A N 1
ATOM 601 C CA . ILE A 1 81 ? -0.407 3.856 5.422 1.00 93.56 81 ILE A CA 1
ATOM 602 C C . ILE A 1 81 ? 0.828 4.628 5.885 1.00 93.56 81 ILE A C 1
ATOM 604 O O . ILE A 1 81 ? 1.116 4.657 7.083 1.00 93.56 81 ILE A O 1
ATOM 608 N N . LEU A 1 82 ? 1.542 5.269 4.957 1.00 93.81 82 LEU A N 1
ATOM 609 C CA . LEU A 1 82 ? 2.746 6.026 5.279 1.00 93.81 82 LEU A CA 1
ATOM 610 C C . LEU A 1 82 ? 2.418 7.238 6.154 1.00 93.81 82 LEU A C 1
ATOM 612 O O . LEU A 1 82 ? 3.066 7.452 7.175 1.00 93.81 82 LEU A O 1
ATOM 616 N N . LYS A 1 83 ? 1.372 7.989 5.807 1.00 93.94 83 LYS A N 1
ATOM 617 C CA . LYS A 1 83 ? 0.893 9.141 6.574 1.00 93.94 83 LYS A CA 1
ATOM 618 C C . LYS A 1 83 ? 0.531 8.758 8.003 1.00 93.94 83 LYS A C 1
ATOM 620 O O . LYS A 1 83 ? 0.877 9.485 8.928 1.00 93.94 83 LYS A O 1
ATOM 625 N N . GLU A 1 84 ? -0.150 7.632 8.197 1.00 93.88 84 GLU A N 1
ATOM 626 C CA . GLU A 1 84 ? -0.496 7.163 9.538 1.00 93.88 84 GLU A CA 1
ATOM 627 C C . GLU A 1 84 ? 0.741 6.706 10.314 1.00 93.88 84 GLU A C 1
ATOM 629 O O . GLU A 1 84 ? 0.902 7.094 11.467 1.00 93.88 84 GLU A O 1
ATOM 634 N N . ALA A 1 85 ? 1.655 5.971 9.674 1.00 93.38 85 ALA A N 1
ATOM 635 C CA . ALA A 1 85 ? 2.911 5.563 10.298 1.00 93.38 85 ALA A CA 1
ATOM 636 C C . ALA A 1 85 ? 3.761 6.770 10.729 1.00 93.38 85 ALA A C 1
ATOM 638 O O . ALA A 1 85 ? 4.376 6.737 11.790 1.00 93.38 85 ALA A O 1
ATOM 639 N N . LEU A 1 86 ? 3.780 7.855 9.949 1.00 95.06 86 LEU A N 1
ATOM 640 C CA . LEU A 1 86 ? 4.499 9.078 10.312 1.00 95.06 86 LEU A CA 1
ATOM 641 C C . LEU A 1 86 ? 3.917 9.755 11.563 1.00 95.06 86 LEU A C 1
ATOM 643 O O . LEU A 1 86 ? 4.681 10.265 12.377 1.00 95.06 86 LEU A O 1
ATOM 647 N N . LYS A 1 87 ? 2.592 9.717 11.767 1.00 94.62 87 LYS A N 1
ATOM 648 C CA . LYS A 1 87 ? 1.953 10.266 12.982 1.00 94.62 87 LYS A CA 1
ATOM 649 C C . LYS A 1 87 ? 2.295 9.476 14.242 1.00 94.62 87 LYS A C 1
ATOM 651 O O . LYS A 1 87 ? 2.259 10.018 15.341 1.00 94.62 87 LYS A O 1
ATOM 656 N N . THR A 1 88 ? 2.579 8.190 14.091 1.00 92.62 88 THR A N 1
ATOM 657 C CA . THR A 1 88 ? 2.820 7.243 15.184 1.00 92.62 88 THR A CA 1
ATOM 658 C C . THR A 1 88 ? 4.307 6.901 15.326 1.00 92.62 88 THR A C 1
ATOM 660 O O . THR A 1 88 ? 4.660 5.801 15.762 1.00 92.62 88 THR A O 1
ATOM 663 N N . ASN A 1 89 ? 5.193 7.826 14.940 1.00 92.69 89 ASN A N 1
ATOM 664 C CA . ASN A 1 89 ? 6.652 7.684 15.008 1.00 92.69 89 ASN A CA 1
ATOM 665 C C . ASN A 1 89 ? 7.172 6.393 14.341 1.00 92.69 89 ASN A C 1
ATOM 667 O O . ASN A 1 89 ? 8.037 5.699 14.871 1.00 92.69 89 ASN A O 1
ATOM 671 N N . GLY A 1 90 ? 6.616 6.049 13.181 1.00 92.19 90 GLY A N 1
ATOM 672 C CA . GLY A 1 90 ? 6.983 4.879 12.386 1.00 92.19 90 GLY A CA 1
ATOM 673 C C . GLY A 1 90 ? 6.300 3.574 12.802 1.00 92.19 90 GLY A C 1
ATOM 674 O O . GLY A 1 90 ? 6.675 2.516 12.297 1.00 92.19 90 GLY A O 1
ATOM 675 N N . THR A 1 91 ? 5.310 3.602 13.702 1.00 91.69 91 THR A N 1
ATOM 676 C CA . THR A 1 91 ? 4.663 2.381 14.219 1.00 91.69 91 THR A CA 1
ATOM 677 C C . THR A 1 91 ? 3.236 2.204 13.697 1.00 91.69 91 THR A C 1
ATOM 679 O O . THR A 1 91 ? 2.364 3.022 13.945 1.00 91.69 91 THR A O 1
ATOM 682 N N . LEU A 1 92 ? 2.924 1.107 13.006 1.00 93.50 92 LEU A N 1
ATOM 683 C CA . LEU A 1 92 ? 1.556 0.856 12.531 1.00 93.50 92 LEU A CA 1
ATOM 684 C C . LEU A 1 92 ? 1.099 -0.550 12.908 1.00 93.50 92 LEU A C 1
ATOM 686 O O . LEU A 1 92 ? 1.713 -1.546 12.524 1.00 93.50 92 LEU A O 1
ATOM 690 N N . LYS A 1 93 ? -0.003 -0.658 13.661 1.00 93.56 93 LYS A N 1
ATOM 691 C CA . LYS A 1 93 ? -0.560 -1.967 14.031 1.00 93.56 93 LYS A CA 1
ATOM 692 C C . LYS A 1 93 ? -1.281 -2.590 12.837 1.00 93.56 93 LYS A C 1
ATOM 694 O O . LYS A 1 93 ? -2.013 -1.914 12.118 1.00 93.56 93 LYS A O 1
ATOM 699 N N . LYS A 1 94 ? -1.209 -3.922 12.709 1.00 90.50 94 LYS A N 1
ATOM 700 C CA . LYS A 1 94 ? -1.930 -4.694 11.673 1.00 90.50 94 LYS A CA 1
ATOM 701 C C . LYS A 1 94 ? -3.430 -4.374 11.618 1.00 90.50 94 LYS A C 1
ATOM 703 O O . LYS A 1 94 ? -4.010 -4.369 10.538 1.00 90.50 94 LYS A O 1
ATOM 708 N N . LYS A 1 95 ? -4.059 -4.101 12.771 1.00 91.44 95 LYS A N 1
ATOM 709 C CA . LYS A 1 95 ? -5.470 -3.689 12.843 1.00 91.44 95 LYS A CA 1
ATOM 710 C C . LYS A 1 95 ? -5.701 -2.352 12.132 1.00 91.44 95 LYS A C 1
ATOM 712 O O . LYS A 1 95 ? -6.611 -2.270 11.326 1.00 91.44 95 LYS A O 1
ATOM 717 N N . GLN A 1 96 ? -4.858 -1.351 12.379 1.00 90.81 96 GLN A N 1
ATOM 718 C CA . GLN A 1 96 ? -4.974 -0.035 11.742 1.00 90.81 96 GLN A CA 1
ATOM 719 C C . GLN A 1 96 ? -4.724 -0.122 10.237 1.00 90.81 96 GLN A C 1
ATOM 721 O O . GLN A 1 96 ? -5.524 0.386 9.463 1.00 90.81 96 GLN A O 1
ATOM 726 N N . ALA A 1 97 ? -3.678 -0.844 9.818 1.00 91.56 97 ALA A N 1
ATOM 727 C CA . ALA A 1 97 ? -3.396 -1.057 8.399 1.00 91.56 97 ALA A CA 1
ATOM 728 C C . ALA A 1 97 ? -4.587 -1.706 7.668 1.00 91.56 97 ALA A C 1
ATOM 730 O O . ALA A 1 97 ? -4.973 -1.255 6.597 1.00 91.56 97 ALA A O 1
ATOM 731 N N . LYS A 1 98 ? -5.226 -2.718 8.276 1.00 89.75 98 LYS A N 1
ATOM 732 C CA . LYS A 1 98 ? -6.432 -3.346 7.712 1.00 89.75 98 LYS A CA 1
ATOM 733 C C . LYS A 1 98 ? -7.594 -2.369 7.540 1.00 89.75 98 LYS A C 1
ATOM 735 O O . LYS A 1 98 ? -8.296 -2.461 6.540 1.00 89.75 98 LYS A O 1
ATOM 740 N N . GLU A 1 99 ? -7.806 -1.472 8.498 1.00 89.75 99 GLU A N 1
ATOM 741 C CA . GLU A 1 99 ? -8.879 -0.476 8.414 1.00 89.75 99 GLU A CA 1
ATOM 742 C C . GLU A 1 99 ? -8.600 0.551 7.308 1.00 89.75 99 GLU A 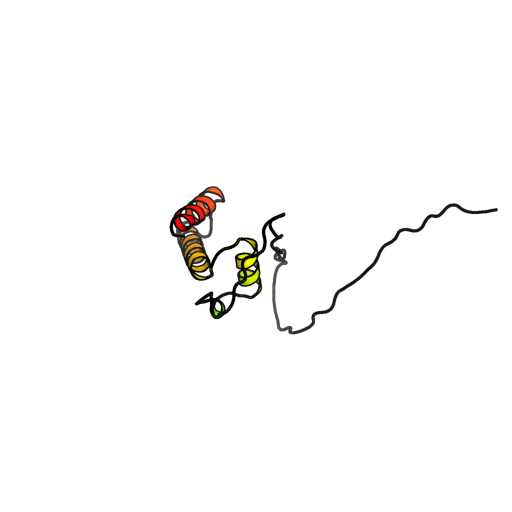C 1
ATOM 744 O O . GLU A 1 99 ? -9.500 0.859 6.531 1.00 89.75 99 GLU A O 1
ATOM 749 N N . ILE A 1 100 ? -7.343 0.989 7.156 1.00 89.19 100 ILE A N 1
ATOM 750 C CA . ILE A 1 100 ? -6.922 1.871 6.055 1.00 89.19 100 ILE A CA 1
ATOM 751 C C . ILE A 1 100 ? -7.183 1.206 4.695 1.00 89.19 100 ILE A C 1
ATOM 753 O O . ILE A 1 100 ? -7.777 1.827 3.819 1.00 89.19 100 ILE A O 1
ATOM 757 N N . CYS A 1 101 ? -6.814 -0.070 4.526 1.00 87.00 101 CYS A N 1
ATOM 758 C CA . CYS A 1 101 ? -7.023 -0.788 3.263 1.00 87.00 101 CYS A CA 1
ATOM 759 C C . CYS A 1 101 ? -8.508 -1.041 2.935 1.00 87.00 101 CYS A C 1
ATOM 761 O O . CYS A 1 101 ? -8.872 -1.140 1.765 1.00 87.00 101 CYS A O 1
ATOM 763 N N . ARG A 1 102 ? -9.372 -1.187 3.949 1.00 81.12 102 ARG A N 1
ATOM 764 C CA . ARG A 1 102 ? -10.804 -1.489 3.763 1.00 81.12 102 ARG A CA 1
ATOM 765 C C . ARG A 1 102 ? -11.612 -0.306 3.253 1.00 81.12 102 ARG A C 1
ATOM 767 O O . ARG A 1 102 ? -12.534 -0.510 2.470 1.00 81.12 102 ARG A O 1
ATOM 774 N N . LEU A 1 103 ? -11.291 0.901 3.711 1.00 60.03 103 LEU A N 1
ATOM 775 C CA . LEU A 1 103 ? -12.047 2.105 3.362 1.00 60.03 103 LEU A CA 1
ATOM 776 C C . LEU A 1 103 ? -11.974 2.431 1.865 1.00 60.03 103 LEU A C 1
ATOM 778 O O . LEU A 1 103 ? -12.917 2.997 1.321 1.00 60.03 103 LEU A O 1
ATOM 782 N N . ASP A 1 104 ? -10.897 2.025 1.195 1.00 56.56 104 ASP A N 1
ATOM 783 C CA . ASP A 1 104 ? -10.682 2.331 -0.221 1.00 56.56 104 ASP A CA 1
ATOM 784 C C . ASP A 1 104 ? -11.265 1.266 -1.172 1.00 56.56 104 ASP A C 1
ATOM 786 O O . ASP A 1 104 ? -11.633 1.571 -2.300 1.00 56.56 104 ASP A O 1
ATOM 790 N N . SER A 1 105 ? -11.490 0.031 -0.694 1.00 52.41 105 SER A N 1
ATOM 791 C CA . SER A 1 105 ? -12.132 -1.036 -1.491 1.00 52.41 105 SER A CA 1
ATOM 792 C C . SER A 1 105 ? -13.608 -0.756 -1.824 1.00 52.41 105 SER A C 1
ATOM 794 O O . SER A 1 105 ? -14.207 -1.480 -2.611 1.00 52.41 105 SER A O 1
ATOM 796 N N . GLN A 1 106 ? -14.217 0.263 -1.206 1.00 40.88 106 GLN A N 1
ATOM 797 C CA . GLN A 1 106 ? -15.631 0.619 -1.374 1.00 40.88 106 GLN A CA 1
ATOM 798 C C . GLN A 1 106 ? -15.885 1.588 -2.548 1.00 40.88 106 GLN A C 1
ATOM 800 O O . GLN A 1 106 ? -17.013 2.033 -2.745 1.00 40.88 106 GLN A O 1
ATOM 805 N N . LYS A 1 107 ? -14.848 1.927 -3.323 1.00 43.56 107 LYS A N 1
ATOM 806 C CA . LYS A 1 107 ? -14.925 2.760 -4.533 1.00 43.56 107 LYS A CA 1
ATOM 807 C C . LYS A 1 107 ? -14.351 1.981 -5.722 1.00 43.56 107 LYS A C 1
ATOM 809 O O . LYS A 1 107 ? -13.300 2.333 -6.247 1.00 43.56 107 LYS A O 1
ATOM 814 N N . GLY A 1 108 ? -15.005 0.878 -6.072 1.00 36.53 108 GLY A N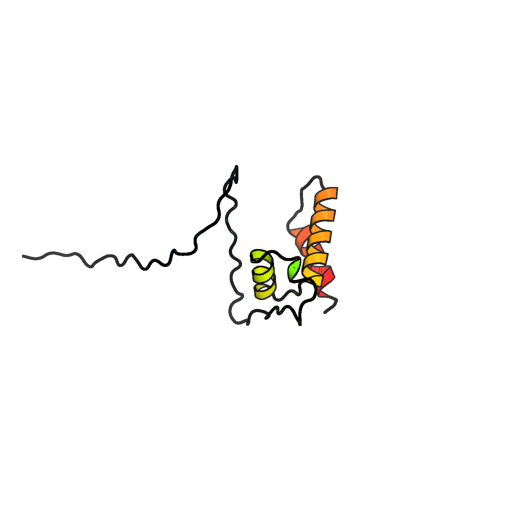 1
ATOM 815 C CA . GLY A 1 108 ? -14.744 0.095 -7.282 1.00 36.53 108 GLY A CA 1
ATOM 816 C C . GLY A 1 108 ? -15.967 0.115 -8.173 1.00 36.53 108 GLY A C 1
ATOM 817 O O . GLY A 1 108 ? -17.057 -0.154 -7.622 1.00 36.53 108 GLY A O 1
#

Radius of gyration: 20.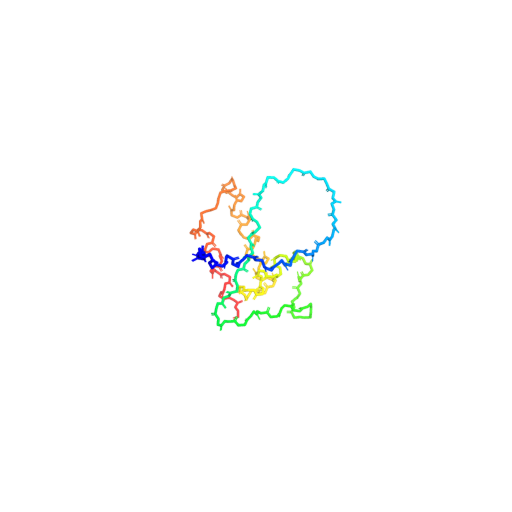86 Å; chains: 1; bounding box: 43×70×37 Å